Protein AF-A0A2J8TPU4-F1 (afdb_monomer)

Mean predicted aligned error: 19.03 Å

Sequence (122 aa):
ILGPLRAMKGEDVEDDQLLQKLRASRRRFQRRMQRLIEKYNQPFEDAPVVQMATLTYETPQGLRIWGGRLIKERNEGEIQDSSMKPADRTDGSVQAAAWGPELPSHRTVLGAA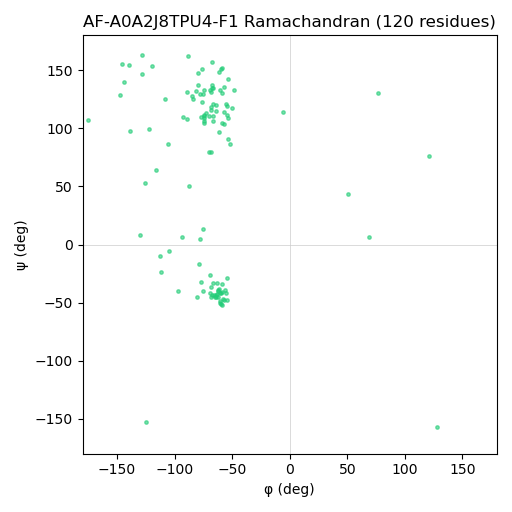CSASEPFEK

Nearest PDB structures (foldseek):
  3r45-assembly1_C  TM=9.995E-01  e=1.293E-07  Homo sapiens

pLDDT: mean 73.18, std 23.92, range [37.44, 98.75]

Foldseek 3Di:
DDDDDPPPPPPVVVVVVVVVVVVVVVVVVVVVVVVVCVVPVDDPPVDWDQDPVQCWTADQQGIAHPVGGRDDGDDPDPPDPPVPDPDDDDDDDDDDDDDDPDDDDDDDDDDDDDPDDDDDDD

Structure (mmCIF, N/CA/C/O backbone):
data_AF-A0A2J8TPU4-F1
#
_entry.id   AF-A0A2J8TPU4-F1
#
loop_
_atom_site.group_PDB
_atom_site.id
_atom_site.type_symbol
_atom_site.label_atom_id
_atom_site.label_alt_id
_atom_site.label_comp_id
_atom_site.label_asym_id
_atom_site.label_entity_id
_atom_site.label_seq_id
_atom_site.pdbx_PDB_ins_code
_atom_site.Cartn_x
_atom_site.Cartn_y
_atom_site.Cartn_z
_atom_site.occupancy
_atom_site.B_iso_or_equiv
_atom_site.auth_seq_id
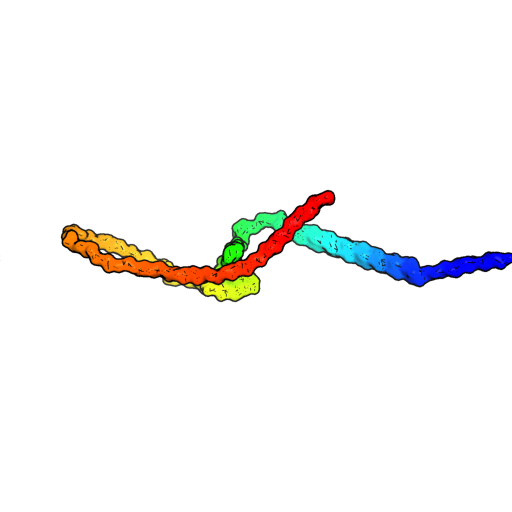_atom_site.auth_comp_id
_atom_site.auth_asym_id
_atom_site.auth_atom_id
_atom_site.pdbx_PDB_model_num
ATOM 1 N N . ILE A 1 1 ? 30.155 17.156 -60.025 1.00 39.72 1 ILE A N 1
ATOM 2 C CA . ILE A 1 1 ? 30.705 16.726 -58.717 1.00 39.72 1 ILE A CA 1
ATOM 3 C C . ILE A 1 1 ? 29.700 17.167 -57.662 1.00 39.72 1 ILE A C 1
ATOM 5 O O . ILE A 1 1 ? 29.661 18.342 -57.330 1.00 39.72 1 ILE A O 1
ATOM 9 N N . LEU A 1 2 ? 28.797 16.272 -57.256 1.00 41.06 2 LEU A N 1
ATOM 10 C CA . LEU A 1 2 ? 27.793 16.546 -56.226 1.00 41.06 2 LEU A CA 1
ATOM 11 C C . LEU A 1 2 ? 28.396 16.093 -54.890 1.00 41.06 2 LEU A C 1
ATOM 13 O O . LEU A 1 2 ? 28.658 14.906 -54.710 1.00 41.06 2 LEU A O 1
ATOM 17 N N . GLY A 1 3 ? 28.732 17.050 -54.024 1.00 46.97 3 GLY A N 1
ATOM 18 C CA . GLY A 1 3 ? 29.325 16.782 -52.711 1.00 46.97 3 GLY A CA 1
ATOM 19 C C . GLY A 1 3 ? 28.338 16.086 -51.764 1.00 46.97 3 GLY A C 1
ATOM 20 O O . GLY A 1 3 ? 27.126 16.192 -51.965 1.00 46.97 3 GLY A O 1
ATOM 21 N N . PRO A 1 4 ? 28.827 15.368 -50.737 1.00 57.75 4 PRO A N 1
ATOM 22 C CA . PRO A 1 4 ? 27.966 14.592 -49.860 1.00 57.75 4 PRO A CA 1
ATOM 23 C C . PRO A 1 4 ? 27.115 15.524 -48.994 1.00 57.75 4 PRO A C 1
ATOM 25 O O . PRO A 1 4 ? 27.620 16.474 -48.389 1.00 57.75 4 PRO A O 1
ATOM 28 N N . LEU A 1 5 ? 25.815 15.229 -48.930 1.00 54.81 5 LEU A N 1
ATOM 29 C CA . LEU A 1 5 ? 24.880 15.849 -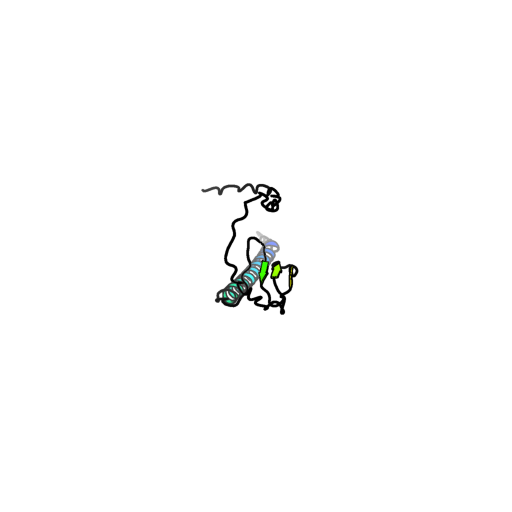48.000 1.00 54.81 5 LEU A CA 1
ATOM 30 C C . LEU A 1 5 ? 25.395 15.624 -46.574 1.00 54.81 5 LEU A C 1
ATOM 32 O O . LEU A 1 5 ? 25.494 14.495 -46.094 1.00 54.81 5 LEU A O 1
ATOM 36 N N . ARG A 1 6 ? 25.767 16.723 -45.917 1.00 55.97 6 ARG A N 1
ATOM 37 C CA . ARG A 1 6 ? 26.124 16.773 -44.501 1.00 55.97 6 ARG A CA 1
ATOM 38 C C . ARG A 1 6 ? 24.920 16.272 -43.695 1.00 55.97 6 ARG A C 1
ATOM 40 O O . ARG A 1 6 ? 23.935 16.987 -43.555 1.00 55.97 6 ARG A O 1
ATOM 47 N N . ALA A 1 7 ? 25.013 15.045 -43.189 1.00 56.31 7 ALA A N 1
ATOM 48 C CA . ALA A 1 7 ? 24.073 14.500 -42.219 1.00 56.31 7 ALA A CA 1
ATOM 49 C C . ALA A 1 7 ? 24.054 15.387 -40.961 1.00 56.31 7 ALA A C 1
ATOM 51 O O . ALA A 1 7 ? 25.114 15.728 -40.422 1.00 56.31 7 ALA A O 1
ATOM 52 N N . MET A 1 8 ? 22.856 15.763 -40.513 1.00 51.84 8 MET A N 1
ATOM 53 C CA . MET A 1 8 ? 22.602 16.496 -39.271 1.00 51.84 8 MET A CA 1
ATOM 54 C C . MET A 1 8 ? 22.887 15.579 -38.074 1.00 51.84 8 MET A C 1
ATOM 56 O O . MET A 1 8 ? 22.002 14.985 -37.482 1.00 51.84 8 MET A O 1
ATOM 60 N N . LYS A 1 9 ? 24.168 15.429 -37.733 1.00 55.03 9 LYS A N 1
ATOM 61 C CA . LYS A 1 9 ? 24.690 14.448 -36.762 1.00 55.03 9 LYS A CA 1
ATOM 62 C C . LYS A 1 9 ? 24.434 14.801 -35.280 1.00 55.03 9 LYS A C 1
ATOM 64 O O . LYS A 1 9 ? 25.072 14.226 -34.403 1.00 55.03 9 LYS A O 1
ATOM 69 N N . GLY A 1 10 ? 23.566 15.774 -35.001 1.00 56.75 10 GLY A N 1
ATOM 70 C CA . GLY A 1 10 ? 23.279 16.258 -33.645 1.00 56.75 10 GLY A CA 1
ATOM 71 C C . GLY A 1 10 ? 22.036 15.633 -33.011 1.00 56.75 10 GLY A C 1
ATOM 72 O O . GLY A 1 10 ? 22.073 15.295 -31.834 1.00 56.75 10 GLY A O 1
ATOM 73 N N . GLU A 1 11 ? 20.973 15.441 -33.794 1.00 57.44 11 GLU A N 1
ATOM 74 C CA . GLU A 1 11 ? 19.647 15.042 -33.295 1.00 57.44 11 GLU A CA 1
ATOM 75 C C . GLU A 1 11 ? 19.567 13.526 -33.035 1.00 57.44 11 GLU A C 1
ATOM 77 O O . GLU A 1 11 ? 19.191 13.109 -31.941 1.00 57.44 11 GLU A O 1
ATOM 82 N N . ASP A 1 12 ? 20.072 12.700 -33.960 1.00 61.53 12 ASP A N 1
ATOM 83 C CA . ASP A 1 12 ? 20.042 11.230 -33.837 1.00 61.53 12 ASP A CA 1
ATOM 84 C C . ASP A 1 12 ? 20.761 10.708 -32.571 1.00 61.53 12 ASP A C 1
ATOM 86 O O . ASP A 1 12 ? 20.349 9.727 -31.954 1.00 61.53 12 ASP A O 1
ATOM 90 N N . VAL A 1 13 ? 21.841 11.378 -32.146 1.00 65.25 13 VAL A N 1
ATOM 91 C CA . VAL A 1 13 ? 22.652 10.961 -30.986 1.00 65.25 13 VAL A CA 1
ATOM 92 C C . VAL A 1 13 ? 21.971 11.305 -29.655 1.00 65.25 13 VAL A C 1
ATOM 94 O O . VAL A 1 13 ? 22.151 10.588 -28.665 1.00 65.25 13 VAL A O 1
ATOM 97 N N . GLU A 1 14 ? 21.212 12.401 -29.596 1.00 68.19 14 GLU A N 1
ATOM 98 C CA . GLU A 1 14 ? 20.464 12.799 -28.398 1.00 68.19 14 GLU A CA 1
ATOM 99 C C . GLU A 1 14 ? 19.217 11.926 -28.213 1.00 68.19 14 GLU A C 1
ATOM 101 O O . GLU A 1 14 ? 18.960 11.445 -27.101 1.00 68.19 14 GLU A O 1
ATOM 106 N N . ASP A 1 15 ? 18.528 11.613 -29.311 1.00 76.31 15 ASP A N 1
ATOM 107 C CA . ASP A 1 15 ? 17.412 10.669 -29.330 1.00 76.31 15 ASP A CA 1
ATOM 108 C C . ASP A 1 15 ? 17.851 9.267 -28.882 1.00 76.31 15 ASP A C 1
ATOM 110 O O . ASP A 1 15 ? 17.203 8.646 -28.031 1.00 76.31 15 ASP A O 1
ATOM 114 N N . ASP A 1 16 ? 19.017 8.796 -29.330 1.00 88.19 16 ASP A N 1
ATOM 115 C CA . ASP A 1 16 ? 19.593 7.528 -28.875 1.00 88.19 16 ASP A CA 1
ATOM 116 C C . ASP A 1 16 ? 19.904 7.521 -27.365 1.00 88.19 16 ASP A C 1
ATOM 118 O O . ASP A 1 16 ? 19.645 6.528 -26.666 1.00 88.19 16 ASP A O 1
ATOM 122 N N . GLN A 1 17 ? 20.402 8.634 -26.813 1.00 93.56 17 GLN A N 1
ATOM 123 C CA . GLN A 1 17 ? 20.651 8.774 -25.373 1.00 93.56 17 GLN A CA 1
ATOM 124 C C . GLN A 1 17 ? 19.356 8.821 -24.557 1.00 93.56 17 GLN A C 1
ATOM 126 O O . GLN A 1 17 ? 19.272 8.202 -23.486 1.00 93.56 17 GLN A O 1
ATOM 131 N N . LEU A 1 18 ? 18.336 9.534 -25.038 1.00 95.12 18 LEU A N 1
ATOM 132 C CA . LEU A 1 18 ? 17.019 9.565 -24.412 1.00 95.12 18 LEU A CA 1
ATOM 133 C C . LEU A 1 18 ? 16.412 8.160 -24.391 1.00 95.12 18 LEU A C 1
ATOM 135 O O . LEU A 1 18 ? 16.003 7.678 -23.330 1.00 95.12 18 LEU A O 1
ATOM 139 N N . LEU A 1 19 ? 16.434 7.455 -25.523 1.00 96.50 19 LEU A N 1
ATOM 140 C CA . LEU A 1 19 ? 15.961 6.077 -25.622 1.00 96.50 19 LEU A CA 1
ATOM 141 C C . LEU A 1 19 ? 16.731 5.147 -24.678 1.00 96.50 19 LEU A C 1
ATOM 143 O O . LEU A 1 19 ? 16.124 4.307 -24.005 1.00 96.50 19 LEU A O 1
ATOM 147 N N . GLN A 1 20 ? 18.049 5.309 -24.546 1.00 96.31 20 GLN A N 1
ATOM 148 C CA . GLN A 1 20 ? 18.849 4.543 -23.590 1.00 96.31 20 GLN A CA 1
ATOM 149 C C . GLN A 1 20 ? 18.419 4.812 -22.137 1.00 96.31 20 GLN A C 1
ATOM 151 O O . GLN A 1 20 ? 18.234 3.863 -21.361 1.00 96.31 20 GLN A O 1
ATOM 156 N N . LYS A 1 21 ? 18.208 6.081 -21.764 1.00 97.19 21 LYS A N 1
ATOM 157 C CA . LYS A 1 21 ? 17.725 6.479 -20.430 1.00 97.19 21 LYS A CA 1
ATOM 158 C C . LYS A 1 21 ? 16.323 5.940 -20.154 1.00 97.19 21 LYS A C 1
ATOM 160 O O . LYS A 1 21 ? 16.094 5.407 -19.067 1.00 97.19 21 LYS A O 1
ATOM 165 N N . LEU A 1 22 ? 15.415 5.994 -21.128 1.00 98.19 22 LEU A N 1
ATOM 166 C CA . LEU A 1 22 ? 14.061 5.446 -21.022 1.00 98.19 22 LEU A CA 1
ATOM 167 C C . LEU A 1 22 ? 14.083 3.924 -20.852 1.00 98.19 22 LEU A C 1
ATOM 169 O O . LEU A 1 22 ? 13.439 3.398 -19.943 1.00 98.19 22 LEU A O 1
ATOM 173 N N . ARG A 1 23 ? 14.899 3.204 -21.634 1.00 98.31 23 ARG A N 1
ATOM 174 C CA . ARG A 1 23 ? 15.102 1.752 -21.469 1.00 98.31 23 ARG A CA 1
ATOM 175 C C . ARG A 1 23 ? 15.658 1.419 -20.085 1.00 98.31 23 ARG A C 1
ATOM 177 O O . ARG A 1 23 ? 15.230 0.453 -19.454 1.00 98.31 23 ARG A O 1
ATOM 184 N N . ALA A 1 24 ? 16.614 2.202 -19.586 1.00 98.19 24 ALA A N 1
ATOM 185 C CA . ALA A 1 24 ? 17.150 2.025 -18.240 1.00 98.19 24 ALA A CA 1
ATOM 186 C C . ALA A 1 24 ? 16.095 2.309 -17.157 1.00 98.19 24 ALA A C 1
ATOM 188 O O . ALA A 1 24 ? 15.966 1.522 -16.219 1.00 98.19 24 ALA A O 1
ATOM 189 N N . SER A 1 25 ? 15.313 3.382 -17.310 1.00 98.56 25 SER A N 1
ATOM 190 C CA . SER A 1 25 ? 14.219 3.752 -16.407 1.00 98.56 25 SER A CA 1
ATOM 191 C C . SER A 1 25 ? 13.163 2.652 -16.328 1.00 98.56 25 SER A C 1
ATOM 193 O O . SER A 1 25 ? 12.889 2.143 -15.240 1.00 98.56 25 SER A O 1
ATOM 195 N N . ARG A 1 26 ? 12.677 2.178 -17.484 1.00 98.62 26 ARG A N 1
ATOM 196 C CA . ARG A 1 26 ? 11.723 1.068 -17.584 1.00 98.62 26 ARG A CA 1
ATOM 197 C C . ARG A 1 26 ? 12.236 -0.179 -16.868 1.00 98.62 26 ARG A C 1
ATOM 199 O O . ARG A 1 26 ? 11.512 -0.750 -16.060 1.00 98.62 26 ARG A O 1
ATOM 206 N N . ARG A 1 27 ? 13.493 -0.577 -17.100 1.00 98.69 27 ARG A N 1
ATOM 207 C CA . ARG A 1 27 ? 14.083 -1.754 -16.436 1.00 98.69 27 ARG A CA 1
ATOM 208 C C . ARG A 1 27 ? 14.154 -1.593 -14.917 1.00 98.69 27 ARG A C 1
ATOM 210 O O . ARG A 1 27 ? 13.882 -2.550 -14.195 1.00 98.69 27 ARG A O 1
ATOM 217 N N . ARG A 1 28 ? 14.506 -0.403 -14.414 1.00 98.75 28 ARG A N 1
ATOM 218 C CA . ARG A 1 28 ? 14.514 -0.127 -12.965 1.00 98.75 28 ARG A CA 1
ATOM 219 C C . ARG A 1 28 ? 13.108 -0.200 -12.379 1.00 98.75 28 ARG A C 1
ATOM 221 O O . ARG A 1 28 ? 12.929 -0.842 -11.347 1.00 98.75 28 ARG A O 1
ATOM 228 N N . PHE A 1 29 ? 12.133 0.403 -13.053 1.00 98.69 29 PHE A N 1
ATOM 229 C CA . PHE A 1 29 ? 10.737 0.377 -12.634 1.00 98.69 29 PHE A CA 1
ATOM 230 C C . PHE A 1 29 ? 10.192 -1.053 -12.588 1.00 98.69 29 PHE A C 1
ATOM 232 O O . PHE A 1 29 ? 9.708 -1.484 -11.548 1.00 98.69 29 PHE A O 1
ATOM 239 N N . GLN A 1 30 ? 10.377 -1.829 -13.660 1.00 98.75 30 GLN A N 1
ATOM 240 C CA . GLN A 1 30 ? 9.938 -3.226 -13.731 1.00 98.75 30 GLN A CA 1
ATOM 241 C C . GLN A 1 30 ? 10.531 -4.070 -12.600 1.00 98.75 30 GLN A C 1
ATOM 243 O O . GLN A 1 30 ? 9.798 -4.748 -11.889 1.00 98.75 30 GLN A O 1
ATOM 248 N N . ARG A 1 31 ? 11.847 -3.972 -12.364 1.00 98.75 31 ARG A N 1
ATOM 249 C CA . ARG A 1 31 ? 12.495 -4.680 -11.248 1.00 98.75 31 ARG A CA 1
ATOM 250 C C . ARG A 1 31 ? 11.955 -4.239 -9.890 1.00 98.75 31 ARG A C 1
ATOM 252 O O . ARG A 1 31 ? 11.830 -5.064 -8.992 1.00 98.75 31 ARG A O 1
ATOM 259 N N . ARG A 1 32 ? 11.666 -2.946 -9.708 1.00 98.69 32 ARG A N 1
ATOM 260 C CA . ARG A 1 32 ? 11.114 -2.437 -8.447 1.00 98.69 32 ARG A CA 1
ATOM 261 C C . ARG A 1 32 ? 9.697 -2.950 -8.213 1.00 98.69 32 ARG A C 1
ATOM 263 O O . ARG A 1 32 ? 9.417 -3.372 -7.097 1.00 98.69 32 ARG A O 1
ATOM 270 N N . MET A 1 33 ? 8.853 -2.940 -9.242 1.00 98.62 33 MET A N 1
ATOM 271 C CA . MET A 1 33 ? 7.488 -3.458 -9.166 1.00 98.62 33 MET A CA 1
ATOM 272 C C . MET A 1 33 ? 7.473 -4.955 -8.888 1.00 98.62 33 MET A C 1
ATOM 274 O O . MET A 1 33 ? 6.752 -5.390 -8.000 1.00 98.62 33 MET A O 1
ATOM 278 N N . GLN A 1 34 ? 8.338 -5.719 -9.558 1.00 98.69 34 GLN A N 1
ATOM 279 C CA . GLN A 1 34 ? 8.464 -7.155 -9.328 1.00 98.69 34 GLN A CA 1
ATOM 280 C C . GLN A 1 34 ? 8.808 -7.466 -7.863 1.00 98.69 34 GLN A C 1
ATOM 282 O O . GLN A 1 34 ? 8.119 -8.247 -7.216 1.00 98.69 34 GLN A O 1
ATOM 287 N N . ARG A 1 35 ? 9.791 -6.757 -7.293 1.00 98.56 35 ARG A N 1
ATOM 288 C CA . ARG A 1 35 ? 10.139 -6.887 -5.867 1.00 98.56 35 ARG A CA 1
ATOM 289 C C . ARG A 1 35 ? 9.007 -6.473 -4.930 1.00 98.56 35 ARG A C 1
ATOM 291 O O . ARG A 1 35 ? 8.923 -6.985 -3.821 1.00 98.56 35 ARG A O 1
ATOM 298 N N . LEU A 1 36 ? 8.190 -5.493 -5.321 1.00 98.75 36 LEU A N 1
ATOM 299 C CA . LEU A 1 36 ? 7.054 -5.053 -4.513 1.00 98.75 36 LEU A CA 1
ATOM 300 C C . LEU A 1 36 ? 5.989 -6.151 -4.463 1.00 98.75 36 LEU A C 1
ATOM 302 O O . LEU A 1 36 ? 5.518 -6.480 -3.383 1.00 98.75 36 LEU A O 1
ATOM 306 N N . ILE A 1 37 ? 5.678 -6.750 -5.612 1.00 98.50 37 ILE A N 1
ATOM 307 C CA . ILE A 1 37 ? 4.757 -7.884 -5.700 1.00 98.50 37 ILE A CA 1
ATOM 308 C C . ILE A 1 37 ? 5.281 -9.037 -4.845 1.00 98.50 37 ILE A C 1
ATOM 310 O O . ILE A 1 37 ? 4.573 -9.491 -3.961 1.00 98.50 37 ILE A O 1
ATOM 314 N N . GLU A 1 38 ? 6.538 -9.445 -5.026 1.00 98.25 38 GLU A N 1
ATOM 315 C CA . GLU A 1 38 ? 7.153 -10.521 -4.232 1.00 98.25 38 GLU A CA 1
ATOM 316 C C . GLU A 1 38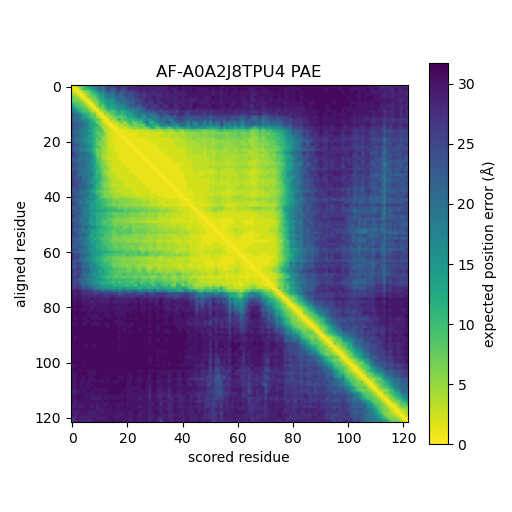 ? 7.105 -10.242 -2.725 1.00 98.25 38 GLU A C 1
ATOM 318 O O . GLU A 1 38 ? 6.831 -11.142 -1.942 1.00 98.25 38 GLU A O 1
ATOM 323 N N . LYS A 1 39 ? 7.321 -8.987 -2.312 1.00 98.25 39 LYS A N 1
ATOM 324 C CA . LYS A 1 39 ? 7.285 -8.593 -0.900 1.00 98.25 39 LYS A CA 1
ATOM 325 C C . LYS A 1 39 ? 5.882 -8.666 -0.286 1.00 98.25 39 LYS A C 1
ATOM 327 O O . LYS A 1 39 ? 5.765 -8.949 0.902 1.00 98.25 39 LYS A O 1
ATOM 332 N N . TYR A 1 40 ? 4.848 -8.322 -1.051 1.00 98.31 40 TYR A N 1
ATOM 333 C CA . TYR A 1 40 ? 3.480 -8.183 -0.541 1.00 98.31 40 TYR A CA 1
ATOM 334 C C . TYR A 1 40 ? 2.551 -9.342 -0.935 1.00 98.31 40 TYR A C 1
ATOM 336 O O . TYR A 1 40 ? 1.432 -9.398 -0.441 1.00 98.31 40 TYR A O 1
ATOM 344 N N . ASN A 1 41 ? 2.998 -10.281 -1.773 1.00 97.56 41 ASN A N 1
ATOM 345 C CA . ASN A 1 41 ? 2.239 -11.469 -2.174 1.00 97.56 41 ASN A CA 1
ATOM 346 C C . ASN A 1 41 ? 2.446 -12.642 -1.202 1.00 97.56 41 ASN A C 1
ATOM 348 O O . ASN A 1 41 ? 2.788 -13.756 -1.598 1.00 97.56 41 ASN A O 1
ATOM 352 N N . GLN A 1 42 ? 2.284 -12.366 0.085 1.00 96.81 42 GLN A N 1
ATOM 353 C CA . GLN A 1 42 ? 2.309 -13.358 1.150 1.00 96.81 42 GLN A CA 1
ATOM 354 C C . GLN A 1 42 ? 1.220 -13.011 2.170 1.00 96.81 42 GLN A C 1
ATOM 356 O O . GLN A 1 42 ? 0.857 -11.836 2.281 1.00 96.81 42 GLN A O 1
ATOM 361 N N . PRO A 1 43 ? 0.698 -13.992 2.919 1.00 97.38 43 PRO A N 1
ATOM 362 C CA . PRO A 1 43 ? -0.235 -13.708 3.997 1.00 97.38 43 PRO A CA 1
ATOM 363 C C . PRO A 1 43 ? 0.398 -12.826 5.076 1.00 97.38 43 PRO A C 1
ATOM 365 O O . PRO A 1 43 ? 1.595 -12.913 5.363 1.00 97.38 43 PRO A O 1
ATOM 368 N N . PHE A 1 44 ? -0.436 -11.999 5.696 1.00 96.62 44 PHE A N 1
ATOM 369 C CA . PHE A 1 44 ? -0.077 -11.137 6.818 1.00 96.62 44 PHE A CA 1
ATOM 370 C C . PHE A 1 44 ? -1.031 -11.408 7.992 1.00 96.62 44 PHE A C 1
ATOM 372 O O . PHE A 1 44 ? -1.670 -10.487 8.487 1.00 96.62 44 PHE A O 1
ATOM 379 N N . GLU A 1 45 ? -1.156 -12.680 8.389 1.00 95.88 45 GLU A N 1
ATOM 380 C CA . GLU A 1 45 ? -2.170 -13.167 9.349 1.00 95.88 45 GLU A CA 1
ATOM 381 C C . GLU A 1 45 ? -2.132 -12.425 10.695 1.00 95.88 45 GLU A C 1
ATOM 383 O O . GLU A 1 45 ? -3.169 -12.026 11.215 1.00 95.88 45 GLU A O 1
ATOM 388 N N . ASP A 1 46 ? -0.932 -12.161 11.222 1.00 95.12 46 ASP A N 1
ATOM 389 C CA . ASP A 1 46 ? -0.741 -11.480 12.512 1.00 95.12 46 ASP A CA 1
ATOM 390 C C . ASP A 1 46 ? -0.558 -9.956 12.380 1.00 95.12 46 ASP A C 1
ATOM 392 O O . ASP A 1 46 ? -0.200 -9.268 13.342 1.00 95.12 46 ASP A O 1
ATOM 396 N N . ALA A 1 47 ? -0.724 -9.398 11.177 1.00 95.69 47 ALA A N 1
ATOM 397 C CA . ALA A 1 47 ? -0.546 -7.968 10.964 1.00 95.69 47 ALA A CA 1
ATOM 398 C C . ALA A 1 47 ? -1.782 -7.176 11.417 1.00 95.69 47 ALA A C 1
ATOM 400 O O . ALA A 1 47 ? -2.916 -7.635 11.274 1.00 95.69 47 ALA A O 1
ATOM 401 N N . PRO A 1 48 ? -1.598 -5.943 11.921 1.00 96.00 48 PRO A N 1
ATOM 402 C CA . PRO A 1 48 ? -2.725 -5.131 12.340 1.00 96.00 48 PRO A CA 1
ATOM 403 C C . PRO A 1 48 ? -3.584 -4.714 11.142 1.00 96.00 48 PRO A C 1
ATOM 405 O O . PRO A 1 48 ? -3.078 -4.216 10.132 1.00 96.00 48 PRO A O 1
ATOM 408 N N . VAL A 1 49 ? -4.900 -4.845 11.295 1.00 96.75 49 VAL A N 1
ATOM 409 C CA . VAL A 1 49 ? -5.881 -4.377 10.313 1.00 96.75 49 VAL A CA 1
ATOM 410 C C . VAL A 1 49 ? -6.265 -2.932 10.619 1.00 96.75 49 VAL A C 1
ATOM 412 O O . VAL A 1 49 ? -6.588 -2.576 11.754 1.00 96.75 49 VAL A O 1
ATOM 415 N N . VAL A 1 50 ? -6.244 -2.087 9.590 1.00 98.06 50 VAL A N 1
ATOM 416 C CA . VAL A 1 50 ? -6.684 -0.694 9.699 1.00 98.06 50 VAL A CA 1
ATOM 417 C C . VAL A 1 50 ? -8.198 -0.626 9.533 1.00 98.06 50 VAL A C 1
ATOM 419 O O . VAL A 1 50 ? -8.746 -1.049 8.516 1.00 98.06 50 VAL A O 1
ATOM 422 N N . GLN A 1 51 ? -8.880 -0.036 10.510 1.00 97.50 51 GLN A N 1
ATOM 423 C CA . GLN A 1 51 ? -10.292 0.309 10.399 1.00 97.50 51 GLN A CA 1
ATOM 424 C C . GLN A 1 51 ? -10.435 1.531 9.489 1.00 97.50 51 GLN A C 1
ATOM 426 O O . GLN A 1 51 ? -10.067 2.642 9.865 1.00 97.50 51 GLN A O 1
ATOM 431 N N . MET A 1 52 ? -10.966 1.337 8.279 1.00 98.00 52 MET A N 1
ATOM 432 C CA . MET A 1 52 ? -10.986 2.389 7.251 1.00 98.00 52 MET A CA 1
ATOM 433 C C . MET A 1 52 ? -11.930 3.558 7.567 1.00 98.00 52 MET A C 1
ATOM 435 O O . MET A 1 52 ? -11.668 4.670 7.124 1.00 98.00 52 MET A O 1
ATOM 439 N N . ALA A 1 53 ? -12.983 3.342 8.363 1.00 97.25 53 ALA A N 1
ATOM 440 C CA . ALA A 1 53 ? -13.921 4.400 8.756 1.00 97.25 53 ALA A CA 1
ATOM 441 C C . ALA A 1 53 ? -13.278 5.465 9.662 1.00 97.25 53 ALA A C 1
ATOM 443 O O . ALA A 1 53 ? -13.627 6.640 9.595 1.00 97.25 53 ALA A O 1
ATOM 444 N N . THR A 1 54 ? -12.331 5.050 10.504 1.00 96.94 54 THR A N 1
ATOM 445 C CA . THR A 1 54 ? -11.657 5.905 11.493 1.00 96.94 54 THR A CA 1
ATOM 446 C C . THR A 1 54 ? -10.181 6.128 11.172 1.00 96.94 54 THR A C 1
ATOM 448 O O . THR A 1 54 ? -9.538 6.963 11.805 1.00 96.94 54 THR A O 1
ATOM 451 N N . LEU A 1 55 ? -9.636 5.384 10.201 1.00 97.88 55 LEU A N 1
ATOM 452 C CA . LEU A 1 55 ? -8.209 5.277 9.900 1.00 97.88 55 LEU A CA 1
ATOM 453 C C . LEU A 1 55 ? -7.381 4.950 11.149 1.00 97.88 55 LEU A C 1
ATOM 455 O O . LEU A 1 55 ? -6.320 5.530 11.369 1.00 97.88 55 LEU A O 1
ATOM 459 N N . THR A 1 56 ? -7.862 4.022 11.980 1.00 98.06 56 THR A N 1
ATOM 460 C CA . THR A 1 56 ? -7.176 3.598 13.211 1.00 98.06 56 THR A CA 1
ATOM 461 C C . THR A 1 56 ? -6.842 2.118 13.207 1.00 98.06 56 THR A C 1
ATOM 463 O O . THR A 1 56 ? -7.531 1.319 12.580 1.00 98.06 56 THR A O 1
ATOM 466 N N . TYR A 1 57 ? -5.804 1.745 13.943 1.00 98.19 57 TYR A N 1
ATOM 467 C CA . TYR A 1 57 ? -5.386 0.361 14.111 1.00 98.19 57 TYR A CA 1
ATOM 468 C C . TYR A 1 57 ? -4.823 0.126 15.510 1.00 98.19 57 TYR A C 1
ATOM 470 O O . TYR A 1 57 ? -4.357 1.056 16.179 1.00 98.19 57 TYR A O 1
ATOM 478 N N . GLU A 1 58 ? -4.885 -1.124 15.956 1.00 96.69 58 GLU A N 1
ATOM 479 C CA . GLU A 1 58 ? -4.321 -1.530 17.237 1.00 96.69 58 GLU A CA 1
ATOM 480 C C . GLU A 1 58 ? -2.809 -1.725 17.129 1.00 96.69 58 GLU A C 1
ATOM 482 O O . GLU A 1 58 ? -2.280 -2.286 16.169 1.00 96.69 58 GLU A O 1
ATOM 487 N N . THR A 1 59 ? -2.105 -1.236 18.141 1.00 95.75 59 THR A N 1
ATOM 488 C CA . THR A 1 59 ? -0.668 -1.418 18.331 1.00 95.75 59 THR A CA 1
ATOM 489 C C . THR A 1 59 ? -0.417 -1.936 19.741 1.00 95.75 59 THR A C 1
ATOM 491 O O . THR A 1 59 ? -1.273 -1.760 20.610 1.00 95.75 59 THR A O 1
ATOM 494 N N . PRO A 1 60 ? 0.772 -2.489 20.035 1.00 94.69 60 PRO A N 1
ATOM 495 C CA . PRO A 1 60 ? 1.119 -2.872 21.404 1.00 94.69 60 PRO A CA 1
ATOM 496 C C . PRO A 1 60 ? 0.971 -1.735 22.430 1.00 94.69 60 PRO A C 1
ATOM 498 O O . PRO A 1 60 ? 0.661 -1.999 23.585 1.00 94.69 60 PRO A O 1
ATOM 501 N N . GLN A 1 61 ? 1.137 -0.479 21.997 1.00 94.12 61 GLN A N 1
ATOM 502 C CA . GLN A 1 61 ? 0.993 0.729 22.822 1.00 94.12 61 GLN A CA 1
ATOM 503 C C . GLN A 1 61 ? -0.475 1.135 23.044 1.00 94.12 61 GLN A C 1
ATOM 505 O O . GLN A 1 61 ? -0.762 1.939 23.923 1.00 94.12 61 GLN A O 1
ATOM 510 N N . GLY A 1 62 ? -1.404 0.611 22.239 1.00 95.75 62 GLY A N 1
ATOM 511 C CA . GLY A 1 62 ? -2.819 0.975 22.232 1.00 95.75 62 GLY A CA 1
ATOM 512 C C . GLY A 1 62 ? -3.333 1.349 20.839 1.00 95.75 62 GLY A C 1
ATOM 513 O O . GLY A 1 62 ? -2.778 0.94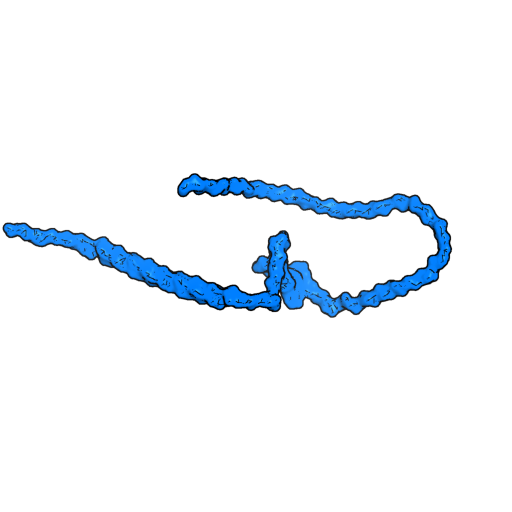2 19.816 1.00 95.75 62 GLY A O 1
ATOM 514 N N . LEU A 1 63 ? -4.414 2.124 20.779 1.00 97.38 63 LEU A N 1
ATOM 515 C CA . LEU A 1 63 ? -5.086 2.481 19.529 1.00 97.38 63 LEU A CA 1
ATOM 516 C C . LEU A 1 63 ? -4.413 3.695 18.877 1.00 97.38 63 LEU A C 1
ATOM 518 O O . LEU A 1 63 ? -4.250 4.741 19.514 1.00 97.38 63 LEU A O 1
ATOM 522 N N . ARG A 1 64 ? -4.048 3.580 17.596 1.00 97.81 64 ARG A N 1
ATOM 523 C CA . ARG A 1 64 ? -3.281 4.592 16.855 1.00 97.81 64 ARG A CA 1
ATOM 524 C C . ARG A 1 64 ? -3.951 4.978 15.538 1.00 97.81 64 ARG A C 1
ATOM 526 O O . ARG A 1 64 ? -4.539 4.132 14.875 1.00 97.81 64 ARG A O 1
ATOM 533 N N . ILE A 1 65 ? -3.810 6.241 15.126 1.00 97.81 65 ILE A N 1
ATOM 534 C CA . ILE A 1 65 ? -4.177 6.693 13.772 1.00 97.81 65 ILE A CA 1
ATOM 535 C C . ILE A 1 65 ? -3.129 6.195 12.766 1.00 97.81 65 ILE A C 1
ATOM 537 O O . ILE A 1 65 ? -1.925 6.356 12.984 1.00 97.81 65 ILE A O 1
ATOM 541 N N . TRP A 1 66 ? -3.567 5.632 11.642 1.00 98.00 66 TRP A N 1
ATOM 542 C CA . TRP A 1 66 ? -2.708 5.213 10.537 1.00 98.00 66 TRP A CA 1
ATOM 543 C C . TRP A 1 66 ? -1.837 6.379 10.039 1.00 98.00 66 TRP A C 1
ATOM 545 O O . TRP A 1 66 ? -2.346 7.429 9.657 1.00 98.00 66 TRP A O 1
ATOM 555 N N . GLY A 1 67 ? -0.509 6.219 10.092 1.00 96.06 67 GLY A N 1
ATOM 556 C CA . GLY A 1 67 ? 0.453 7.281 9.755 1.00 96.06 67 GLY A CA 1
ATOM 557 C C . GLY A 1 67 ? 0.509 8.460 10.743 1.00 96.06 67 GLY A C 1
ATOM 558 O O . GLY A 1 67 ? 1.202 9.437 10.474 1.00 96.06 67 GLY A O 1
ATOM 559 N N . GLY A 1 68 ? -0.196 8.385 11.877 1.00 96.12 68 GLY A N 1
ATOM 560 C CA . GLY A 1 68 ? -0.378 9.489 12.823 1.00 96.12 68 GLY A CA 1
ATOM 561 C C . GLY A 1 68 ? 0.046 9.172 14.260 1.00 96.12 68 GLY A C 1
ATOM 562 O O . GLY A 1 68 ? 0.937 8.352 14.506 1.00 96.12 68 GLY A O 1
ATOM 563 N N . ARG A 1 69 ? -0.585 9.856 15.225 1.00 96.38 69 ARG A N 1
ATOM 564 C CA . ARG A 1 69 ? -0.316 9.728 16.672 1.00 96.38 69 ARG A CA 1
ATOM 565 C C . ARG A 1 69 ? -1.149 8.628 17.343 1.00 96.38 69 ARG A C 1
ATOM 567 O O . ARG A 1 69 ? -2.172 8.203 16.803 1.00 96.38 69 ARG A O 1
ATOM 574 N N . LEU A 1 70 ? -0.717 8.198 18.530 1.00 96.69 70 LEU A N 1
ATOM 575 C CA . LEU A 1 70 ? -1.501 7.349 19.434 1.00 96.69 70 LEU A CA 1
ATOM 576 C C . LEU A 1 70 ? -2.701 8.147 19.971 1.00 96.69 70 LEU A C 1
ATOM 578 O O . LEU A 1 70 ? -2.555 9.328 20.291 1.00 96.69 70 LEU A O 1
ATOM 582 N N . ILE A 1 71 ? -3.880 7.528 20.027 1.00 95.88 71 ILE A N 1
ATOM 583 C CA . ILE A 1 71 ? -5.117 8.171 20.503 1.00 95.88 71 ILE A CA 1
ATOM 584 C C . ILE A 1 71 ? -5.618 7.601 21.827 1.00 95.88 71 ILE A C 1
ATOM 586 O O . ILE A 1 71 ? -6.316 8.301 22.553 1.00 95.88 71 ILE A O 1
ATOM 590 N N . LYS A 1 72 ? -5.249 6.361 22.155 1.00 95.44 72 LYS A N 1
ATOM 591 C CA . LYS A 1 72 ? -5.541 5.736 23.443 1.00 95.44 72 LYS A CA 1
ATOM 592 C C . LYS A 1 72 ? -4.405 4.791 23.807 1.00 95.44 72 LYS A C 1
ATOM 594 O O . LYS A 1 72 ? -4.040 3.953 22.987 1.00 95.44 72 LYS A O 1
ATOM 599 N N . GLU A 1 73 ? -3.875 4.929 25.014 1.00 94.81 73 GLU A N 1
ATOM 600 C CA . GLU A 1 73 ? -2.879 4.010 25.560 1.00 94.81 73 GLU A CA 1
ATOM 601 C C . GLU A 1 73 ? -3.537 2.701 26.016 1.00 94.81 73 GLU A C 1
ATOM 603 O O . GLU A 1 73 ? -4.724 2.660 26.362 1.00 94.81 73 GLU A O 1
ATOM 608 N N . ARG A 1 74 ? -2.781 1.605 25.976 1.00 90.50 74 ARG A N 1
ATOM 609 C CA . ARG A 1 74 ? -3.226 0.321 26.509 1.00 90.50 74 ARG A CA 1
ATOM 610 C C . ARG A 1 74 ? -3.177 0.370 28.038 1.00 90.50 74 ARG A C 1
ATOM 612 O O . ARG A 1 74 ? -2.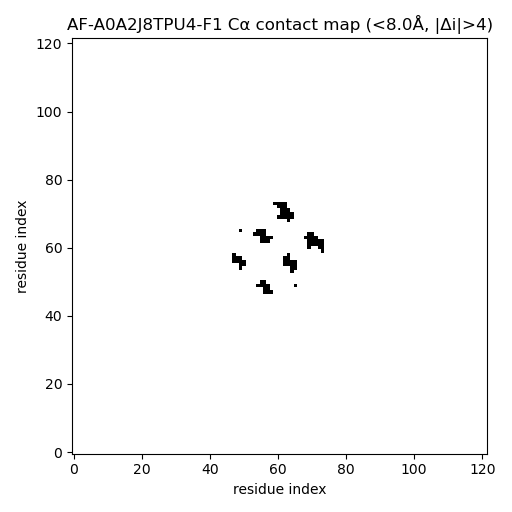104 0.381 28.620 1.00 90.50 74 ARG A O 1
ATOM 619 N N . ASN A 1 75 ? -4.338 0.366 28.690 1.00 83.44 75 ASN A N 1
ATOM 620 C CA . ASN A 1 75 ? -4.406 0.247 30.145 1.00 83.44 75 ASN A CA 1
ATOM 621 C C . ASN A 1 75 ? -4.055 -1.194 30.548 1.00 83.44 75 ASN A C 1
ATOM 623 O O . ASN A 1 7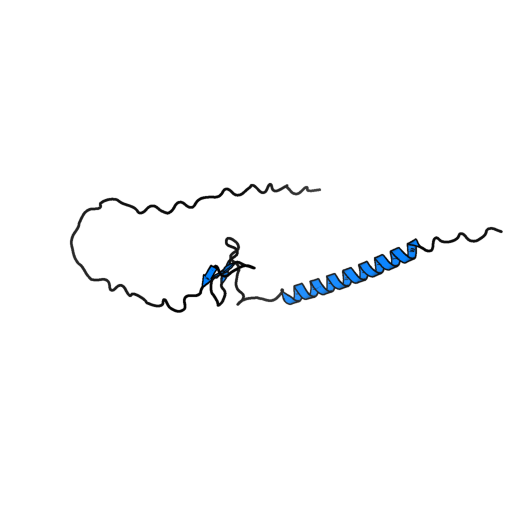5 ? -4.815 -2.113 30.251 1.00 83.44 75 ASN A O 1
ATOM 627 N N . GLU A 1 76 ? -2.933 -1.404 31.231 1.00 68.62 76 GLU A N 1
ATOM 628 C CA . GLU A 1 76 ? -2.504 -2.731 31.710 1.00 68.62 76 GLU A CA 1
ATOM 629 C C . GLU A 1 76 ? -3.254 -3.205 32.978 1.00 68.62 76 GLU A C 1
ATOM 631 O O . GLU A 1 76 ? -2.931 -4.256 33.522 1.00 68.62 76 GLU A O 1
ATOM 636 N N . GLY A 1 77 ? -4.253 -2.457 33.470 1.00 61.56 77 GLY A N 1
ATOM 637 C CA . GLY A 1 77 ? -4.679 -2.547 34.875 1.00 61.56 77 GLY A CA 1
ATOM 638 C C . GLY A 1 77 ? -6.165 -2.719 35.206 1.00 61.56 77 GLY A C 1
ATOM 639 O O . GLY A 1 77 ? -6.487 -2.638 36.385 1.00 61.56 77 GLY A O 1
ATOM 640 N N . GLU A 1 78 ? -7.080 -2.957 34.262 1.00 52.09 78 GLU A N 1
ATOM 641 C CA . GLU A 1 78 ? -8.514 -3.095 34.599 1.00 52.09 78 GLU A CA 1
ATOM 642 C C . GLU A 1 78 ? -9.051 -4.496 34.284 1.00 52.09 78 GLU A C 1
ATOM 644 O O . GLU A 1 78 ? -9.915 -4.696 33.438 1.00 52.09 78 GLU A O 1
ATOM 649 N N . ILE A 1 79 ? -8.512 -5.487 34.997 1.00 58.59 79 ILE A N 1
ATOM 650 C CA . ILE A 1 79 ? -9.266 -6.694 35.341 1.00 58.59 79 ILE A CA 1
ATOM 651 C C . ILE A 1 79 ? -9.600 -6.564 36.824 1.00 58.59 79 ILE A C 1
ATOM 653 O O . ILE A 1 79 ? -8.865 -7.022 37.696 1.00 58.59 79 ILE A O 1
ATOM 657 N N . GLN A 1 80 ? -10.709 -5.897 37.116 1.00 48.00 80 GLN A N 1
ATOM 658 C CA . GLN A 1 80 ? -11.501 -6.252 38.280 1.00 48.00 80 GLN A CA 1
ATOM 659 C C . GLN A 1 80 ? -12.888 -6.581 37.764 1.00 48.00 80 GLN A C 1
ATOM 661 O O . GLN A 1 80 ? -13.707 -5.699 37.507 1.00 48.00 80 GLN A O 1
ATOM 666 N N . ASP A 1 81 ? -13.127 -7.884 37.627 1.00 44.69 81 ASP A N 1
ATOM 667 C CA . ASP A 1 81 ? -14.448 -8.465 37.780 1.00 44.69 81 ASP A CA 1
ATOM 668 C C . ASP A 1 81 ? -14.998 -7.985 39.127 1.00 44.69 81 ASP A C 1
ATOM 670 O O . ASP A 1 81 ? -14.866 -8.641 40.163 1.00 44.69 81 ASP A O 1
ATOM 674 N N . SER A 1 82 ? -15.624 -6.809 39.133 1.00 51.28 82 SER A N 1
ATOM 675 C CA . SER A 1 82 ? -16.627 -6.500 40.136 1.00 51.28 82 SER A CA 1
ATOM 676 C C . SER A 1 82 ? -17.809 -7.411 39.826 1.00 51.28 82 SER A C 1
ATOM 678 O O . SER A 1 82 ? -18.779 -7.052 39.167 1.00 51.28 82 SER A O 1
ATOM 680 N N . SER A 1 83 ? -17.665 -8.661 40.268 1.00 49.12 83 SER A N 1
ATOM 681 C CA . SER A 1 83 ? -18.752 -9.598 40.468 1.00 49.12 83 SER A CA 1
ATOM 682 C C . SER A 1 83 ? -19.757 -8.898 41.377 1.00 49.12 83 SER A C 1
ATOM 684 O O . SER A 1 83 ? -19.636 -8.895 42.605 1.00 49.12 83 SER A O 1
ATOM 686 N N . MET A 1 84 ? -20.712 -8.200 40.762 1.00 40.09 84 MET A N 1
ATOM 687 C CA . MET A 1 84 ? -21.904 -7.718 41.433 1.00 40.09 84 MET A CA 1
ATOM 688 C C . MET A 1 84 ? -22.638 -8.959 41.919 1.00 40.09 84 MET A C 1
ATOM 690 O O . MET A 1 84 ? -23.351 -9.625 41.172 1.00 40.09 84 MET A O 1
ATOM 694 N N . LYS A 1 85 ? -22.423 -9.289 43.191 1.00 47.97 85 LYS A N 1
ATOM 695 C CA . LYS A 1 85 ? -23.220 -10.271 43.910 1.00 47.97 85 LYS A CA 1
ATOM 696 C C . LYS A 1 85 ? -24.690 -9.835 43.788 1.00 47.97 85 LYS A C 1
ATOM 698 O O . LYS A 1 85 ? -25.001 -8.735 44.255 1.00 47.97 85 LYS A O 1
ATOM 703 N N . PRO A 1 86 ? -25.607 -10.624 43.199 1.00 44.31 86 PRO A N 1
ATOM 704 C CA . PRO A 1 86 ? -27.017 -10.285 43.278 1.00 44.31 86 PRO A CA 1
ATOM 705 C C . PRO A 1 86 ? -27.430 -10.434 44.744 1.00 44.31 86 PRO A C 1
ATOM 707 O O . PRO A 1 86 ? -27.412 -11.528 45.311 1.00 44.31 86 PRO A O 1
ATOM 710 N N . ALA A 1 87 ? -27.711 -9.306 45.394 1.00 45.34 87 ALA A N 1
ATOM 711 C CA . ALA A 1 87 ? -28.391 -9.311 46.673 1.00 45.34 87 ALA A CA 1
ATOM 712 C C . ALA A 1 87 ? -29.834 -9.746 46.410 1.00 45.34 87 ALA A C 1
ATOM 714 O O . ALA A 1 87 ? -30.600 -9.027 45.772 1.00 45.34 87 ALA A O 1
ATOM 715 N N . ASP A 1 88 ? -30.160 -10.942 46.885 1.00 53.09 88 ASP A N 1
ATOM 716 C CA . ASP A 1 88 ? -31.520 -11.439 47.023 1.00 53.09 88 ASP A CA 1
ATOM 717 C C . ASP A 1 88 ? -32.335 -10.430 47.845 1.00 53.09 88 ASP A C 1
ATOM 719 O O . ASP A 1 88 ? -32.052 -10.187 49.023 1.00 53.09 88 ASP A O 1
ATOM 723 N N . ARG A 1 89 ? -33.293 -9.769 47.194 1.00 50.72 89 ARG A N 1
ATOM 724 C CA . ARG A 1 89 ? -34.311 -8.954 47.854 1.00 50.72 89 ARG A CA 1
ATOM 725 C C . ARG A 1 89 ? -35.652 -9.193 47.191 1.00 50.72 89 ARG A C 1
ATOM 727 O O . ARG A 1 89 ? -35.993 -8.601 46.170 1.00 50.72 89 ARG A O 1
ATOM 734 N N . THR A 1 90 ? -36.392 -10.074 47.838 1.00 46.78 90 THR A N 1
ATOM 735 C CA . THR A 1 90 ? -37.839 -10.198 47.777 1.00 46.78 90 THR A CA 1
ATOM 736 C C . THR A 1 90 ? -38.529 -8.866 48.089 1.00 46.78 90 THR A C 1
ATOM 738 O O . THR A 1 90 ? -38.134 -8.149 49.008 1.00 46.78 90 THR A O 1
ATOM 741 N N . ASP A 1 91 ? -39.616 -8.654 47.349 1.00 42.75 91 ASP A N 1
ATOM 742 C CA . ASP A 1 91 ? -40.775 -7.789 47.589 1.00 42.75 91 ASP A CA 1
ATOM 743 C C . ASP A 1 91 ? -40.700 -6.268 47.382 1.00 42.75 91 ASP A C 1
ATOM 745 O O . ASP A 1 91 ? -39.901 -5.544 47.970 1.00 42.75 91 ASP A O 1
ATOM 749 N N . GLY A 1 92 ? -41.707 -5.787 46.637 1.00 38.44 92 GLY A N 1
ATOM 750 C CA . GLY A 1 92 ? -42.360 -4.514 46.944 1.00 38.44 92 GLY A CA 1
ATOM 751 C C . GLY A 1 92 ? -42.328 -3.430 45.867 1.00 38.44 92 GLY A C 1
ATOM 752 O O . GLY A 1 92 ? -41.617 -2.445 46.002 1.00 38.44 92 GLY A O 1
ATOM 753 N N . SER A 1 93 ? -43.169 -3.589 44.840 1.00 50.97 93 SER A N 1
ATOM 754 C CA . SER A 1 93 ? -43.843 -2.537 44.050 1.00 50.97 93 SER A CA 1
ATOM 755 C C . SER A 1 93 ? -43.671 -1.077 44.525 1.00 50.97 93 SER A C 1
ATOM 757 O O . SER A 1 93 ? -44.302 -0.693 45.509 1.00 50.97 93 SER A O 1
ATOM 759 N N . VAL A 1 94 ? -42.994 -0.224 43.736 1.00 39.34 94 VAL A N 1
ATOM 760 C CA . VAL A 1 94 ? -43.210 1.242 43.716 1.00 39.34 94 VAL A CA 1
ATOM 761 C C . VAL A 1 94 ? -43.050 1.793 42.287 1.00 39.34 94 VAL A C 1
ATOM 763 O O . VAL A 1 94 ? -42.213 1.346 41.509 1.00 39.34 94 VAL A O 1
ATOM 766 N N . GLN A 1 95 ? -43.937 2.733 41.963 1.00 45.41 95 GLN A N 1
ATOM 767 C CA . GLN A 1 95 ? -44.315 3.280 40.660 1.00 45.41 95 GLN A CA 1
ATOM 768 C C . GLN A 1 95 ? -43.201 3.952 39.840 1.00 45.41 95 GLN A C 1
ATOM 770 O O . GLN A 1 95 ? -42.285 4.582 40.363 1.00 45.41 95 GLN A O 1
ATOM 775 N N . ALA A 1 96 ? -43.381 3.876 38.518 1.00 41.94 96 ALA A N 1
ATOM 776 C CA . ALA A 1 96 ? -42.597 4.552 37.497 1.00 41.94 96 ALA A CA 1
ATOM 777 C C . ALA A 1 96 ? -42.818 6.075 37.520 1.00 41.94 96 ALA A C 1
ATOM 779 O O . ALA A 1 96 ? -43.916 6.556 37.237 1.00 41.94 96 ALA A O 1
ATOM 780 N N . ALA A 1 97 ? -41.749 6.826 37.782 1.00 39.69 97 ALA A N 1
ATOM 781 C CA . ALA A 1 97 ? -41.635 8.231 37.415 1.00 39.69 97 ALA A CA 1
ATOM 782 C C . ALA A 1 97 ? -40.634 8.347 36.259 1.00 39.69 97 ALA A C 1
ATOM 784 O O . ALA A 1 97 ? -39.517 7.833 36.320 1.00 39.69 97 ALA A O 1
ATOM 785 N N . ALA A 1 98 ? -41.092 8.975 35.180 1.00 52.66 98 ALA A N 1
ATOM 786 C CA . ALA A 1 98 ? -40.344 9.245 33.966 1.00 52.66 98 ALA A CA 1
ATOM 787 C C . ALA A 1 98 ? -39.067 10.048 34.245 1.00 52.66 98 ALA A C 1
ATOM 789 O O . ALA A 1 98 ? -39.146 11.044 34.951 1.00 52.66 98 ALA A O 1
ATOM 790 N N . TRP A 1 99 ? -37.950 9.642 33.631 1.0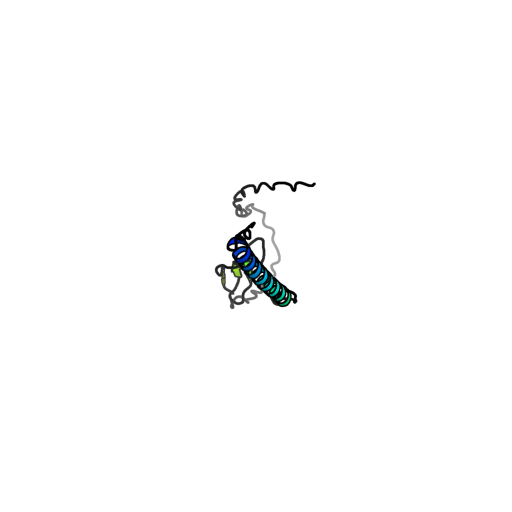0 37.44 99 TRP A N 1
ATOM 791 C CA . TRP A 1 99 ? -36.909 10.496 33.035 1.00 37.44 99 TRP A CA 1
ATOM 792 C C . TRP A 1 99 ? -35.881 9.601 32.335 1.00 37.44 99 TRP A C 1
ATOM 794 O O . TRP A 1 99 ? -35.104 8.897 32.974 1.00 37.44 99 TRP A O 1
ATOM 804 N N . GLY A 1 100 ? -35.908 9.594 31.002 1.00 43.19 100 GLY A N 1
ATOM 805 C CA . GLY A 1 100 ? -34.854 8.985 30.196 1.00 43.19 100 GLY A CA 1
ATOM 806 C C . GLY A 1 100 ? -33.670 9.950 30.077 1.00 43.19 100 GLY A C 1
ATOM 807 O O . GLY A 1 100 ? -33.899 11.121 29.772 1.00 43.19 100 GLY A O 1
ATOM 808 N N . PRO A 1 101 ? -32.421 9.512 30.294 1.00 48.19 101 PRO A N 1
ATOM 809 C CA . PRO A 1 101 ? -31.256 10.295 29.907 1.00 48.19 101 PRO A CA 1
ATOM 810 C C . PRO A 1 101 ? -31.173 10.393 28.378 1.00 48.19 101 PRO A C 1
ATOM 812 O O . PRO A 1 101 ? -31.114 9.377 27.683 1.00 48.19 101 PRO A O 1
ATOM 815 N N . GLU A 1 102 ? -31.196 11.627 27.872 1.00 46.44 102 GLU A N 1
ATOM 816 C CA . GLU A 1 102 ? -30.941 11.980 26.476 1.00 46.44 102 GLU A CA 1
ATOM 817 C C . GLU A 1 102 ? -29.663 11.323 25.936 1.00 46.44 102 GLU A C 1
ATOM 819 O O . GLU A 1 102 ? -28.589 11.402 26.538 1.00 46.44 102 GLU A O 1
ATOM 824 N N . LEU A 1 103 ? -29.769 10.730 24.747 1.00 48.12 103 LEU A N 1
ATOM 825 C CA . LEU A 1 103 ? -28.613 10.334 23.951 1.00 48.12 103 LEU A CA 1
ATOM 826 C C . LEU A 1 103 ? -27.891 11.598 23.451 1.00 48.12 103 LEU A C 1
ATOM 828 O O . LEU A 1 103 ? -28.544 12.474 22.881 1.00 48.12 103 LEU A O 1
ATOM 832 N N . PRO A 1 104 ? -26.558 11.710 23.590 1.00 45.28 104 PRO A N 1
ATOM 833 C CA . PRO A 1 104 ? -25.835 12.857 23.070 1.00 45.28 104 PRO A CA 1
ATOM 834 C C . PRO A 1 104 ? -25.939 12.920 21.540 1.00 45.28 104 PRO A C 1
ATOM 836 O O . PRO A 1 104 ? -25.517 12.017 20.809 1.00 45.28 104 PRO A O 1
ATOM 839 N N . SER A 1 105 ? -26.512 14.034 21.085 1.00 43.78 105 SER A N 1
ATOM 840 C CA . SER A 1 105 ? -26.659 14.447 19.692 1.00 43.78 105 SER A CA 1
ATOM 841 C C . SER A 1 105 ? -25.307 14.440 18.974 1.00 43.78 105 SER A C 1
ATOM 843 O O . SER A 1 105 ? -24.427 15.267 19.227 1.00 43.78 105 SER A O 1
ATOM 845 N N . HIS A 1 106 ? -25.119 13.480 18.072 1.00 50.28 106 HIS A N 1
ATOM 846 C CA . HIS A 1 106 ? -23.962 13.430 17.188 1.00 50.28 106 HIS A CA 1
ATOM 847 C C . HIS A 1 106 ? -24.139 14.492 16.102 1.00 50.28 106 HIS A C 1
ATOM 849 O O . HIS A 1 106 ? -24.936 14.366 15.171 1.00 50.28 106 HIS A O 1
ATOM 855 N N . ARG A 1 107 ? -23.366 15.570 16.245 1.00 51.22 107 ARG A N 1
ATOM 856 C CA . ARG A 1 107 ? -23.235 16.649 15.269 1.00 51.22 107 ARG A CA 1
ATOM 857 C C . ARG A 1 107 ? -22.778 16.070 13.929 1.00 51.22 107 ARG A C 1
ATOM 859 O O . ARG A 1 107 ? -21.608 15.750 13.745 1.00 51.22 107 ARG A O 1
ATOM 866 N N . THR A 1 108 ? -23.711 15.966 12.991 1.00 51.50 108 THR A N 1
ATOM 867 C CA . THR A 1 108 ? -23.420 15.601 11.604 1.00 51.50 108 THR A CA 1
ATOM 868 C C . THR A 1 108 ? -22.785 16.812 10.926 1.00 51.50 108 THR A C 1
ATOM 870 O O . THR A 1 108 ? -23.437 17.840 10.749 1.00 51.50 108 THR A O 1
ATOM 873 N N . VAL A 1 109 ? -21.501 16.730 10.578 1.00 52.72 109 VAL A N 1
ATOM 874 C CA . VAL A 1 109 ? -20.882 17.699 9.667 1.00 52.72 109 VAL A CA 1
ATOM 875 C C . VAL A 1 109 ? -21.077 17.153 8.259 1.00 52.72 109 VAL A C 1
ATOM 877 O O . VAL A 1 109 ? -20.492 16.135 7.898 1.00 52.72 109 VAL A O 1
ATOM 880 N N . LEU A 1 110 ? -21.965 17.807 7.508 1.00 47.72 110 LEU A N 1
ATOM 881 C CA . LEU A 1 110 ? -22.248 17.533 6.102 1.00 47.72 110 LEU A CA 1
ATOM 882 C C . LEU A 1 110 ? -20.942 17.479 5.299 1.00 47.72 110 LEU A C 1
ATOM 884 O O . LEU A 1 110 ? -20.212 18.467 5.206 1.00 47.72 110 LEU A O 1
ATOM 888 N N . GLY A 1 111 ? -20.665 16.307 4.730 1.00 39.00 111 GLY A N 1
ATOM 889 C CA . GLY A 1 111 ? -19.587 16.106 3.775 1.00 39.00 111 GLY A CA 1
ATOM 890 C C . GLY A 1 111 ? -19.868 16.866 2.482 1.00 39.00 111 GLY A C 1
ATOM 891 O O . GLY A 1 111 ? -20.981 16.834 1.956 1.00 39.00 111 GLY A O 1
ATOM 892 N N . ALA A 1 112 ? -18.846 17.554 1.979 1.00 50.75 112 ALA A N 1
ATOM 893 C CA . ALA A 1 112 ? -18.859 18.144 0.650 1.00 50.75 112 ALA A CA 1
ATOM 894 C C . ALA A 1 112 ? -19.038 17.040 -0.404 1.00 50.75 112 ALA A C 1
ATOM 896 O O . ALA A 1 112 ? -18.374 16.003 -0.354 1.00 50.75 112 ALA A O 1
ATOM 897 N N . ALA A 1 113 ? -19.950 17.265 -1.347 1.00 39.59 113 ALA A N 1
ATOM 898 C CA . ALA A 1 113 ? -20.235 16.344 -2.433 1.00 39.59 113 ALA A CA 1
ATOM 899 C C . ALA A 1 113 ? -19.005 16.185 -3.344 1.00 39.59 113 ALA A C 1
ATOM 901 O O . ALA A 1 113 ? -18.605 17.126 -4.029 1.00 39.59 113 ALA A O 1
ATOM 902 N N . CYS A 1 114 ? -18.426 14.984 -3.387 1.00 43.34 114 CYS A N 1
ATOM 903 C CA . CYS A 1 114 ? -17.575 14.581 -4.501 1.00 43.34 114 CYS A CA 1
ATOM 904 C C . CYS A 1 114 ? -18.491 14.291 -5.691 1.00 43.34 114 CYS A C 1
ATOM 906 O O . CYS A 1 114 ? -19.161 13.260 -5.722 1.00 43.34 114 CYS A O 1
ATOM 908 N N . SER A 1 115 ? -18.543 15.198 -6.664 1.00 61.28 115 SER A N 1
ATOM 909 C CA . SER A 1 115 ? -19.170 14.904 -7.949 1.00 61.28 115 SER A CA 1
ATOM 910 C C . SER A 1 115 ? -18.339 13.842 -8.667 1.00 61.28 115 SER A C 1
ATOM 912 O O . SER A 1 115 ? -17.243 14.126 -9.151 1.00 61.28 115 SER A O 1
ATOM 914 N N . ALA A 1 116 ? -18.855 12.617 -8.710 1.00 46.41 116 ALA A N 1
ATOM 915 C CA . ALA A 1 116 ? -18.353 11.574 -9.586 1.00 46.41 116 ALA A CA 1
ATOM 916 C C . ALA A 1 116 ? -18.677 11.958 -11.037 1.00 46.41 116 ALA A C 1
ATOM 918 O O . ALA A 1 116 ? -19.841 12.076 -11.411 1.00 46.41 116 ALA A O 1
ATOM 919 N N . SER A 1 117 ? -17.646 12.189 -11.844 1.00 54.59 117 SER A N 1
ATOM 920 C CA . SER A 1 117 ? -17.773 12.225 -13.298 1.00 54.59 117 SER A CA 1
ATOM 921 C C . SER A 1 117 ? -17.889 10.787 -13.812 1.00 54.59 117 SER A C 1
ATOM 923 O O . SER A 1 117 ? -17.010 9.970 -13.526 1.00 54.59 117 SER A O 1
ATOM 925 N N . GLU A 1 118 ? -18.966 10.483 -14.535 1.00 64.19 118 GLU A N 1
ATOM 926 C CA . GLU A 1 118 ? -19.213 9.176 -15.158 1.00 64.19 118 GLU A CA 1
ATOM 927 C C . GLU A 1 118 ? -18.102 8.774 -16.150 1.00 64.19 118 GLU A C 1
ATOM 929 O O . GLU A 1 118 ? -17.460 9.644 -16.749 1.00 64.19 118 GLU A O 1
ATOM 934 N N . PRO A 1 119 ? -17.864 7.466 -16.361 1.00 52.06 119 PRO A N 1
ATOM 935 C CA . PRO A 1 119 ? -16.939 7.004 -17.384 1.00 52.06 119 PRO A CA 1
ATOM 936 C C . PRO A 1 119 ? -17.562 7.128 -18.781 1.00 52.06 119 PRO A C 1
ATOM 938 O O . PRO A 1 119 ? -18.665 6.656 -19.042 1.00 52.06 119 PRO A O 1
ATOM 941 N N . PHE A 1 120 ? -16.816 7.747 -19.694 1.00 52.19 120 PHE A N 1
ATOM 942 C CA . PHE A 1 120 ? -17.134 7.796 -21.117 1.00 52.19 120 PHE A CA 1
ATOM 943 C C . PHE A 1 120 ? -16.773 6.441 -21.749 1.00 52.19 120 PHE A C 1
ATOM 945 O O . PHE A 1 120 ? -15.593 6.109 -21.859 1.00 52.19 120 PHE A O 1
ATOM 952 N N . GLU A 1 121 ? -17.770 5.654 -22.152 1.00 50.38 121 GLU A N 1
ATOM 953 C CA . GLU A 1 121 ? -17.569 4.522 -23.063 1.00 50.38 121 GLU A CA 1
ATOM 954 C C . GLU A 1 121 ? -17.418 5.030 -24.502 1.00 50.38 121 GLU A C 1
ATOM 956 O O . GLU A 1 121 ? -18.262 5.790 -24.988 1.00 50.38 121 GLU A O 1
ATOM 961 N N . LYS A 1 122 ? -16.360 4.580 -25.186 1.00 48.38 122 LYS A N 1
ATOM 962 C CA . LYS A 1 122 ? -16.329 4.305 -26.630 1.00 48.38 122 LYS A CA 1
ATOM 963 C C . LYS A 1 122 ? -15.154 3.402 -26.982 1.00 48.38 122 LYS A C 1
ATOM 965 O O . LYS A 1 122 ? -14.034 3.693 -26.507 1.00 48.38 122 LYS A O 1
#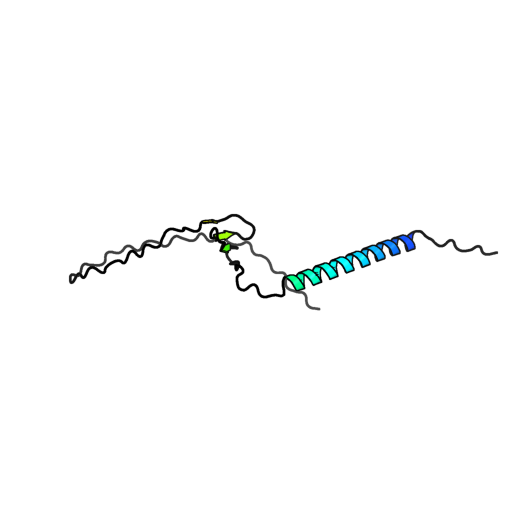

Radius of gyration: 34.28 Å; Cα contacts (8 Å, |Δi|>4): 46; chains: 1; bounding box: 75×32×107 Å

Solvent-accessible surface area (backbone atoms only — not comparable to full-atom values): 8531 Å² total; per-residue (Å²): 136,86,76,83,82,80,72,77,79,65,59,67,60,52,53,52,51,51,52,51,50,50,55,51,49,51,54,52,49,52,54,51,51,52,53,50,48,67,71,66,73,60,90,62,86,92,54,74,65,69,42,77,94,76,41,30,30,67,48,96,65,21,40,26,37,71,98,61,58,76,78,42,72,58,77,94,74,84,86,69,85,76,74,76,73,82,75,90,72,86,85,81,93,78,83,92,74,91,81,80,84,80,77,84,81,78,82,79,78,83,74,81,83,79,81,79,80,78,85,84,88,131

Organism: Pongo abelii (NCBI:txid9601)

Secondary structure (DSSP, 8-state):
--------TTHHHHHHHHHHHHHHHHHHHHHHHHHHHHHHSS--TTSPPPBTTTTEEEETTEEEETTS-EEEE--S-----------------------PPPPP-----PPP----PPP---

InterPro domains:
  IPR018465 Centromere protein Scm3/HJURP [PF10384] (19-74)